Protein AF-A0A9R1W2Z9-F1 (afdb_monomer_lite)

Radius of gyration: 20.91 Å; chains: 1; bounding box: 56×41×69 Å

Structure (mmCIF, N/CA/C/O backbone):
data_AF-A0A9R1W2Z9-F1
#
_entry.id   AF-A0A9R1W2Z9-F1
#
loop_
_atom_site.group_PDB
_atom_site.id
_atom_site.type_symbol
_atom_site.label_atom_id
_atom_site.label_alt_id
_atom_site.label_comp_id
_atom_site.label_asym_id
_atom_site.label_entity_id
_atom_site.label_seq_id
_atom_site.pdbx_PDB_ins_code
_atom_site.Cartn_x
_atom_site.Cartn_y
_atom_site.Cartn_z
_atom_site.occupancy
_atom_site.B_iso_or_equiv
_atom_site.auth_seq_id
_atom_site.auth_comp_id
_atom_site.auth_asym_id
_atom_site.auth_atom_id
_atom_site.pdbx_PDB_model_num
ATOM 1 N N . MET A 1 1 ? -33.681 -26.931 48.985 1.00 37.91 1 MET A N 1
ATOM 2 C CA . MET A 1 1 ? -32.682 -27.027 47.897 1.00 37.91 1 MET A CA 1
ATOM 3 C C . MET A 1 1 ? -33.243 -26.245 46.719 1.00 37.91 1 MET A C 1
ATOM 5 O O . MET A 1 1 ? -34.398 -26.482 46.416 1.00 37.91 1 MET A O 1
ATOM 9 N N . ALA A 1 2 ? -32.581 -25.313 46.045 1.00 43.56 2 ALA A N 1
ATOM 10 C CA . ALA A 1 2 ? -31.316 -24.613 46.231 1.00 43.56 2 ALA A CA 1
ATOM 11 C C . ALA A 1 2 ? -31.407 -23.340 45.345 1.00 43.56 2 ALA A C 1
ATOM 13 O O . ALA A 1 2 ? -31.828 -23.442 44.201 1.00 43.56 2 ALA A O 1
ATOM 14 N N . MET A 1 3 ? -31.196 -22.171 45.949 1.00 44.72 3 MET A N 1
ATOM 15 C CA . MET A 1 3 ? -30.233 -21.121 45.580 1.00 44.72 3 MET A CA 1
ATOM 16 C C . MET A 1 3 ? -29.931 -20.769 44.094 1.00 44.72 3 MET A C 1
ATOM 18 O O . MET A 1 3 ? -29.511 -21.623 43.322 1.00 44.72 3 MET A O 1
ATOM 22 N N . GLU A 1 4 ? -30.009 -19.452 43.832 1.00 47.84 4 GLU A N 1
ATOM 23 C CA . GLU A 1 4 ? -29.005 -18.592 43.154 1.00 47.84 4 GLU A CA 1
ATOM 24 C C . GLU A 1 4 ? -29.056 -18.366 41.623 1.00 47.84 4 GLU A C 1
ATOM 26 O O . GLU A 1 4 ? -28.640 -19.179 40.807 1.00 47.84 4 GLU A O 1
ATOM 31 N N . ASP A 1 5 ? -29.614 -17.196 41.280 1.00 45.84 5 ASP A N 1
ATOM 32 C CA . ASP A 1 5 ? -28.962 -16.031 40.654 1.00 45.84 5 ASP A CA 1
ATOM 33 C C . ASP A 1 5 ? -27.858 -16.169 39.588 1.00 45.84 5 ASP A C 1
ATOM 35 O O . ASP A 1 5 ? -26.827 -16.799 39.779 1.00 45.84 5 ASP A O 1
ATOM 39 N N . ASN A 1 6 ? -28.036 -15.303 38.577 1.00 45.28 6 ASN A N 1
ATOM 40 C CA . ASN A 1 6 ? -27.016 -14.422 38.001 1.00 45.28 6 ASN A CA 1
ATOM 41 C C . ASN A 1 6 ? -25.869 -15.067 37.214 1.00 45.28 6 ASN A C 1
ATOM 43 O O . ASN A 1 6 ? -24.937 -15.576 37.808 1.00 45.28 6 ASN A O 1
ATOM 47 N N . GLU A 1 7 ? -25.819 -14.800 35.903 1.00 42.94 7 GLU A N 1
ATOM 48 C CA . GLU A 1 7 ? -24.806 -13.858 35.401 1.00 42.94 7 GLU A CA 1
ATOM 49 C C . GLU A 1 7 ? -24.950 -13.525 33.911 1.00 42.94 7 GLU A C 1
ATOM 51 O O . GLU A 1 7 ? -24.692 -14.303 32.994 1.00 42.94 7 GLU A O 1
ATOM 56 N N . SER A 1 8 ? -25.333 -12.266 33.703 1.00 65.38 8 SER A N 1
ATOM 57 C CA . SER A 1 8 ? -24.939 -11.445 32.567 1.00 65.38 8 SER A CA 1
ATOM 58 C C . SER A 1 8 ? -23.428 -11.533 32.351 1.00 65.38 8 SER A C 1
ATOM 60 O O . SER A 1 8 ? -22.656 -11.200 33.246 1.00 65.38 8 SER A O 1
ATOM 62 N N . CYS A 1 9 ? -22.991 -11.903 31.150 1.00 43.88 9 CYS A N 1
ATOM 63 C CA . CYS A 1 9 ? -21.600 -11.711 30.758 1.00 43.88 9 CYS A CA 1
ATOM 64 C C . CYS A 1 9 ? -21.521 -11.155 29.335 1.00 43.88 9 CYS A C 1
ATOM 66 O O . CYS A 1 9 ? -21.238 -11.849 28.356 1.00 43.88 9 CYS A O 1
ATOM 68 N N . GLY A 1 10 ? -21.765 -9.845 29.236 1.00 45.47 10 GLY A N 1
ATOM 69 C CA . GLY A 1 10 ? -21.278 -9.022 28.137 1.00 45.47 10 GLY A CA 1
ATOM 70 C C . GLY A 1 10 ? -19.756 -9.125 28.081 1.00 45.47 10 GLY A C 1
ATOM 71 O O . GLY A 1 10 ? -19.039 -8.451 28.819 1.00 45.47 10 GLY A O 1
ATOM 72 N N . SER A 1 11 ? -19.262 -10.009 27.220 1.00 51.50 11 SER A N 1
ATOM 73 C CA . SER A 1 11 ? -17.835 -10.237 27.038 1.00 51.50 11 SER A CA 1
ATOM 74 C C . SER A 1 11 ? -17.204 -9.005 26.392 1.00 51.50 11 SER A C 1
ATOM 76 O O . SER A 1 11 ? -17.193 -8.856 25.170 1.00 51.50 11 SER A O 1
ATOM 78 N N . ARG A 1 12 ? -16.632 -8.118 27.213 1.00 55.16 12 ARG A N 1
ATOM 79 C CA . ARG A 1 12 ? -15.548 -7.239 26.767 1.00 55.16 12 ARG A CA 1
ATOM 80 C C . ARG A 1 12 ? -14.413 -8.165 26.352 1.00 55.16 12 ARG A C 1
ATOM 82 O O . ARG A 1 12 ? -13.691 -8.676 27.202 1.00 55.16 12 ARG A O 1
ATOM 89 N N . ALA A 1 13 ? -14.300 -8.430 25.054 1.00 56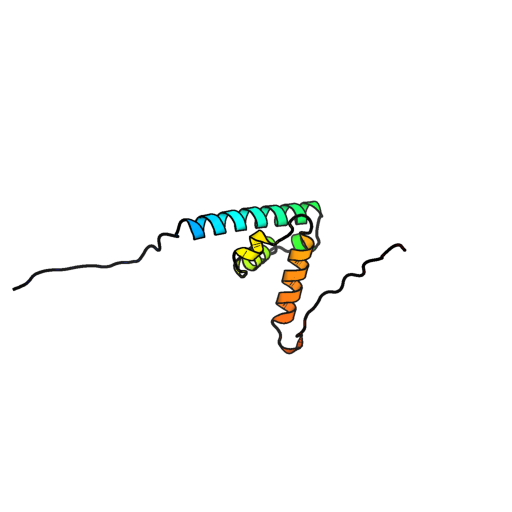.72 13 ALA A N 1
ATOM 90 C CA . ALA A 1 13 ? -13.179 -9.170 24.504 1.00 56.72 13 ALA A CA 1
ATOM 91 C C . ALA A 1 13 ? -11.893 -8.414 24.863 1.00 56.72 13 ALA A C 1
ATOM 93 O O . ALA A 1 13 ? -11.564 -7.397 24.256 1.00 56.72 13 ALA A O 1
ATOM 94 N N . VAL A 1 14 ? -11.190 -8.889 25.890 1.00 60.69 14 VAL A N 1
ATOM 95 C CA . VAL A 1 14 ? -9.833 -8.452 26.199 1.00 60.69 14 VAL A CA 1
ATOM 96 C C . VAL A 1 14 ? -8.976 -8.788 24.983 1.00 60.69 14 VAL A C 1
ATOM 98 O O . VAL A 1 14 ? -8.741 -9.955 24.663 1.00 60.69 14 VAL A O 1
ATOM 101 N N . GLU A 1 15 ? -8.581 -7.771 24.219 1.00 57.69 15 GLU A N 1
ATOM 102 C CA . GLU A 1 15 ? -7.698 -7.982 23.078 1.00 57.69 15 GLU A CA 1
ATOM 103 C C . GLU A 1 15 ? -6.402 -8.620 23.580 1.00 57.69 15 GLU A C 1
ATOM 105 O O . GLU A 1 15 ? -5.692 -8.061 24.415 1.00 57.69 15 GLU A O 1
ATOM 110 N N . SER A 1 16 ? -6.097 -9.826 23.099 1.00 76.00 16 SER A N 1
ATOM 111 C CA . SER A 1 16 ? -4.892 -10.536 23.517 1.00 76.00 16 SER A CA 1
ATOM 112 C C . SER A 1 16 ? -3.644 -9.689 23.205 1.00 76.00 16 SER A C 1
ATOM 114 O O . SER A 1 16 ? -3.601 -9.065 22.141 1.00 76.00 16 SER A O 1
ATOM 116 N N . PRO A 1 17 ? -2.578 -9.728 24.030 1.00 76.44 17 PRO A N 1
ATOM 117 C CA . PRO A 1 17 ? -1.368 -8.913 23.831 1.00 76.44 17 PRO A CA 1
ATOM 118 C C . PRO A 1 17 ? -0.720 -9.042 22.441 1.00 76.44 17 PRO A C 1
ATOM 120 O O . PRO A 1 17 ? -0.074 -8.125 21.941 1.00 76.44 17 PRO A O 1
ATOM 123 N N . LYS A 1 18 ? -0.905 -10.192 21.780 1.00 79.12 18 LYS A N 1
ATOM 124 C CA . LYS A 1 18 ? -0.441 -10.421 20.403 1.00 79.12 18 LYS A CA 1
ATOM 125 C C . LYS A 1 18 ? -1.223 -9.593 19.376 1.00 79.12 18 LYS A C 1
ATOM 127 O O . LYS A 1 18 ? -0.619 -9.052 18.456 1.00 79.12 18 LYS A O 1
ATOM 132 N N . LYS A 1 19 ? -2.544 -9.468 19.546 1.00 79.75 19 LYS A N 1
ATOM 133 C CA . LYS A 1 19 ? -3.418 -8.694 18.650 1.00 79.75 19 LYS A CA 1
ATOM 134 C C . LYS A 1 19 ? -3.150 -7.197 18.779 1.00 79.75 19 LYS A C 1
ATOM 136 O O . LYS A 1 19 ? -3.060 -6.511 17.767 1.00 79.75 19 LYS A O 1
ATOM 141 N N . SER A 1 20 ? -2.946 -6.703 20.000 1.00 83.50 20 SER A N 1
ATOM 142 C CA . SER A 1 20 ? -2.612 -5.292 20.225 1.00 83.50 20 SER A CA 1
ATOM 143 C C . SER A 1 20 ? -1.255 -4.917 19.621 1.00 83.50 20 SER A C 1
ATOM 145 O O . SER A 1 20 ? -1.145 -3.880 18.970 1.00 83.50 20 SER A O 1
ATOM 147 N N . ARG A 1 21 ? -0.237 -5.784 19.746 1.00 86.56 21 ARG A N 1
ATOM 148 C CA . ARG A 1 21 ? 1.068 -5.583 19.093 1.00 86.56 21 ARG A CA 1
ATOM 149 C C . ARG A 1 21 ? 0.954 -5.559 17.567 1.00 86.56 21 ARG A C 1
ATOM 151 O O . ARG A 1 21 ? 1.534 -4.683 16.940 1.00 86.56 21 ARG A O 1
ATOM 158 N N . GLN A 1 22 ? 0.182 -6.476 16.983 1.00 87.06 22 GLN A N 1
ATOM 159 C CA . GLN A 1 22 ? -0.052 -6.510 15.535 1.00 87.06 22 GLN A CA 1
ATOM 160 C C . GLN A 1 22 ? -0.768 -5.254 15.030 1.00 87.06 22 GLN A C 1
ATOM 162 O O . GLN A 1 22 ? -0.374 -4.703 14.008 1.00 87.06 22 GLN A O 1
ATOM 167 N N . ARG A 1 23 ? -1.791 -4.769 15.749 1.00 86.81 23 ARG A N 1
ATOM 168 C CA . ARG A 1 23 ? -2.475 -3.513 15.402 1.00 86.81 23 ARG A CA 1
ATOM 169 C C . ARG A 1 23 ? -1.527 -2.317 15.425 1.00 86.81 23 ARG A C 1
ATOM 171 O O . ARG A 1 23 ? -1.582 -1.508 14.509 1.00 86.81 23 ARG A O 1
ATOM 178 N N . ARG A 1 24 ? -0.665 -2.217 16.444 1.00 90.06 24 ARG A N 1
ATOM 179 C CA . ARG A 1 24 ? 0.337 -1.143 16.548 1.00 90.06 24 ARG A CA 1
ATOM 180 C C . ARG A 1 24 ? 1.301 -1.153 15.372 1.00 90.06 24 ARG A C 1
ATOM 182 O O . ARG A 1 24 ? 1.422 -0.149 14.692 1.00 90.06 24 ARG A O 1
ATOM 189 N N . GLN A 1 25 ? 1.881 -2.311 15.077 1.00 91.06 25 GLN A N 1
ATOM 190 C CA . GLN A 1 25 ? 2.798 -2.456 13.950 1.00 91.06 25 GLN A CA 1
ATOM 191 C C . GLN A 1 25 ? 2.138 -2.099 12.615 1.00 91.06 25 GLN A C 1
ATOM 193 O O . GLN A 1 25 ? 2.719 -1.428 11.773 1.00 91.06 25 GLN A O 1
ATOM 198 N N . LYS A 1 26 ? 0.890 -2.523 12.424 1.00 92.12 26 LYS A N 1
ATOM 199 C CA . LYS A 1 26 ? 0.119 -2.193 11.229 1.00 92.12 26 LYS A CA 1
ATOM 200 C C . LYS A 1 26 ? -0.144 -0.692 11.101 1.00 92.12 26 LYS A C 1
ATOM 202 O O . LYS A 1 26 ? -0.119 -0.176 9.992 1.00 92.12 26 LYS A O 1
ATOM 207 N N . LEU A 1 27 ? -0.392 -0.014 12.221 1.00 93.69 27 LEU A N 1
ATOM 208 C CA . LEU A 1 27 ? -0.553 1.435 12.268 1.00 93.69 27 LEU A CA 1
ATOM 209 C C . LEU A 1 27 ? 0.763 2.158 11.950 1.00 93.69 27 LEU A C 1
ATOM 211 O O . LEU A 1 27 ? 0.739 3.123 11.200 1.00 93.69 27 LEU A O 1
ATOM 215 N N . GLU A 1 28 ? 1.894 1.691 12.480 1.00 94.62 28 GLU A N 1
ATOM 216 C CA . GLU A 1 28 ? 3.225 2.243 12.178 1.00 94.62 28 GLU A CA 1
ATOM 217 C C . GLU A 1 28 ? 3.508 2.181 10.671 1.00 94.62 28 GLU A C 1
ATOM 219 O O . GLU A 1 28 ? 3.690 3.214 10.036 1.00 94.62 28 GLU A O 1
ATOM 224 N N . VAL A 1 29 ? 3.385 0.994 10.071 1.00 95.00 29 VAL A N 1
ATOM 225 C CA . VAL A 1 29 ? 3.634 0.792 8.633 1.00 95.00 29 VAL A CA 1
ATOM 226 C C . VAL A 1 29 ? 2.657 1.587 7.767 1.00 95.00 29 VAL A C 1
ATOM 228 O O . VAL A 1 29 ? 3.048 2.129 6.737 1.00 95.00 29 VAL A O 1
ATOM 231 N N . TYR A 1 30 ? 1.389 1.683 8.177 1.00 95.75 30 TYR A N 1
ATOM 232 C CA . TYR A 1 30 ? 0.411 2.537 7.506 1.00 95.75 30 TYR A CA 1
ATOM 233 C C . TYR A 1 30 ? 0.858 4.005 7.481 1.00 95.75 30 TYR A C 1
ATOM 235 O O . TYR A 1 30 ? 0.831 4.614 6.415 1.00 95.75 30 TYR A O 1
ATOM 243 N N . ASN A 1 31 ? 1.288 4.557 8.621 1.00 96.50 31 ASN A N 1
ATOM 244 C CA . ASN A 1 31 ? 1.736 5.949 8.694 1.00 96.50 31 ASN A CA 1
ATOM 245 C C . ASN A 1 31 ? 2.990 6.176 7.847 1.00 96.50 31 ASN A C 1
ATOM 247 O O . ASN A 1 31 ? 3.069 7.179 7.146 1.00 96.50 31 ASN A O 1
ATOM 251 N N . ASP A 1 32 ? 3.942 5.242 7.862 1.00 96.81 32 ASP A N 1
ATOM 252 C CA . ASP A 1 32 ? 5.165 5.385 7.072 1.00 96.81 32 ASP A CA 1
ATOM 253 C C . ASP A 1 32 ? 4.872 5.376 5.563 1.00 96.81 32 ASP A C 1
ATOM 255 O O . ASP A 1 32 ? 5.405 6.196 4.815 1.00 96.81 32 ASP A O 1
ATOM 259 N N . VAL A 1 33 ? 3.981 4.484 5.112 1.00 96.75 33 VAL A N 1
ATOM 260 C CA . VAL A 1 33 ? 3.513 4.442 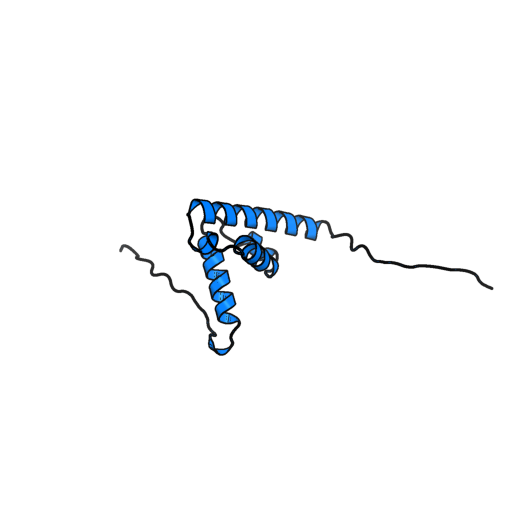3.718 1.00 96.75 33 VAL A CA 1
ATOM 261 C C . VAL A 1 33 ? 2.768 5.725 3.358 1.00 96.75 33 VAL A C 1
ATOM 263 O O . VAL A 1 33 ? 3.017 6.291 2.297 1.00 96.75 33 VAL A O 1
ATOM 266 N N . LEU A 1 34 ? 1.881 6.196 4.237 1.00 96.38 34 LEU A N 1
ATOM 267 C CA . LEU A 1 34 ? 1.099 7.408 4.019 1.00 96.38 34 LEU A CA 1
ATOM 268 C C . LEU A 1 34 ? 2.003 8.637 3.860 1.00 96.38 34 LEU A C 1
ATOM 270 O O . LEU A 1 34 ? 1.900 9.347 2.862 1.00 96.38 34 LEU A O 1
ATOM 274 N N . ASN A 1 35 ? 2.929 8.841 4.798 1.00 96.50 35 ASN A N 1
ATOM 275 C CA . ASN A 1 35 ? 3.885 9.946 4.761 1.00 96.50 35 ASN A CA 1
ATOM 276 C C . ASN A 1 35 ? 4.710 9.917 3.477 1.00 96.50 35 ASN A C 1
ATOM 278 O O . ASN A 1 35 ? 4.846 10.932 2.804 1.00 96.50 35 ASN A O 1
ATOM 282 N N . ARG A 1 36 ? 5.195 8.739 3.078 1.00 96.19 36 ARG A N 1
ATOM 283 C CA . ARG A 1 36 ? 6.005 8.618 1.867 1.00 96.19 36 ARG A CA 1
ATOM 284 C C . ARG A 1 36 ? 5.218 8.920 0.595 1.00 96.19 36 ARG A C 1
ATOM 286 O O . ARG A 1 36 ? 5.771 9.509 -0.327 1.00 96.19 36 ARG A O 1
ATOM 293 N N . LEU A 1 37 ? 3.941 8.545 0.531 1.00 95.94 37 LEU A N 1
ATOM 294 C CA . LEU A 1 37 ? 3.074 8.884 -0.604 1.00 95.94 37 LEU A CA 1
ATOM 295 C C . LEU A 1 37 ? 2.811 10.392 -0.690 1.00 95.94 37 LEU A C 1
ATOM 297 O O . LEU A 1 37 ? 2.780 10.929 -1.798 1.00 95.94 37 LEU A O 1
ATOM 301 N N . TYR A 1 38 ? 2.689 11.075 0.451 1.00 95.19 38 TYR A N 1
ATOM 302 C CA . TYR A 1 38 ? 2.636 12.537 0.496 1.00 95.19 38 TYR A CA 1
ATOM 303 C C . TYR A 1 38 ? 3.962 13.180 0.075 1.00 95.19 38 TYR A C 1
ATOM 305 O O . TYR A 1 38 ? 3.947 14.088 -0.751 1.00 95.19 38 TYR A O 1
ATOM 313 N N . ASP A 1 39 ? 5.101 12.677 0.557 1.00 95.56 39 ASP A N 1
ATOM 314 C CA . ASP A 1 39 ? 6.431 13.189 0.192 1.00 95.56 39 ASP A CA 1
ATOM 315 C C . ASP A 1 39 ? 6.720 13.049 -1.312 1.00 95.56 39 ASP A C 1
ATOM 317 O O . ASP A 1 39 ? 7.376 13.899 -1.912 1.00 95.56 39 ASP A O 1
ATOM 321 N N . MET A 1 40 ? 6.214 11.983 -1.940 1.00 93.12 40 MET A N 1
ATOM 322 C CA . MET A 1 40 ? 6.302 11.759 -3.389 1.00 93.12 40 MET A CA 1
ATOM 323 C C . MET A 1 40 ? 5.248 12.541 -4.187 1.00 93.12 40 MET A C 1
ATOM 325 O O . MET A 1 40 ? 5.267 12.497 -5.416 1.00 93.12 40 MET A O 1
ATOM 329 N N . ASN A 1 41 ? 4.334 13.241 -3.509 1.00 92.56 41 ASN A N 1
ATOM 330 C CA . ASN A 1 41 ? 3.207 13.958 -4.099 1.00 92.56 41 ASN A CA 1
ATOM 331 C C . ASN A 1 41 ? 2.387 13.070 -5.061 1.00 92.56 41 ASN A C 1
ATOM 333 O O . ASN A 1 41 ? 2.056 13.472 -6.179 1.00 92.56 41 ASN A O 1
ATOM 337 N N . HIS A 1 42 ? 2.126 11.829 -4.637 1.00 93.06 42 HIS A N 1
ATOM 338 C CA . HIS A 1 42 ? 1.464 10.810 -5.449 1.00 93.06 42 HIS A CA 1
ATOM 339 C C . HIS A 1 42 ? -0.001 11.180 -5.738 1.00 93.06 42 HIS A C 1
ATOM 341 O O . HIS A 1 42 ? -0.729 11.534 -4.821 1.00 93.06 42 HIS A O 1
ATOM 347 N N . GLU A 1 43 ? -0.463 11.004 -6.981 1.00 92.75 43 GLU A N 1
ATOM 348 C CA . GLU A 1 43 ? -1.806 11.412 -7.449 1.00 92.75 43 GLU A CA 1
ATOM 349 C C . GLU A 1 43 ? -2.965 10.949 -6.547 1.00 92.75 43 GLU A C 1
ATOM 351 O O . GLU A 1 43 ? -3.906 11.692 -6.284 1.00 92.75 43 GLU A O 1
ATOM 356 N N . ASP A 1 44 ? -2.892 9.723 -6.022 1.00 89.19 44 ASP A N 1
ATOM 357 C CA . ASP A 1 44 ? -3.970 9.181 -5.192 1.00 89.19 44 ASP A CA 1
ATOM 358 C C . ASP A 1 44 ? -4.148 9.912 -3.857 1.00 89.19 44 ASP A C 1
ATOM 360 O O . ASP A 1 44 ? -5.241 9.834 -3.296 1.00 89.19 44 ASP A O 1
ATOM 364 N N . THR A 1 45 ? -3.134 10.629 -3.354 1.00 92.94 45 THR A N 1
ATOM 365 C CA . THR A 1 45 ? -3.246 11.375 -2.089 1.00 92.94 45 THR A CA 1
ATOM 366 C C . THR A 1 45 ? -4.152 12.599 -2.205 1.00 92.94 45 THR A C 1
ATOM 368 O O . THR A 1 45 ? -4.630 13.098 -1.191 1.00 92.94 45 THR A O 1
ATOM 371 N N . GLU A 1 46 ? -4.455 13.053 -3.426 1.00 92.31 46 GLU A N 1
ATOM 372 C CA . GLU A 1 46 ? -5.388 14.156 -3.675 1.00 92.31 46 GLU A CA 1
ATOM 373 C C . GLU A 1 46 ? -6.858 13.739 -3.493 1.00 92.31 46 GLU A C 1
ATOM 375 O O . GLU A 1 46 ? -7.750 14.590 -3.432 1.00 92.31 46 GLU A O 1
ATOM 380 N N . GLN A 1 47 ? -7.144 12.433 -3.412 1.00 92.88 47 GLN A N 1
ATOM 381 C CA . GLN A 1 47 ? -8.511 11.949 -3.241 1.00 92.88 47 GLN A CA 1
ATOM 382 C C . GLN A 1 47 ? -8.987 12.163 -1.794 1.00 92.88 47 GLN A C 1
ATOM 384 O O . GLN A 1 47 ? -8.293 11.776 -0.854 1.00 92.88 47 GLN A O 1
ATOM 389 N N . PRO A 1 48 ? -10.208 12.688 -1.580 1.00 90.81 48 PRO A N 1
ATOM 390 C CA . PRO A 1 48 ? -10.694 13.049 -0.245 1.00 90.81 48 PRO A CA 1
ATOM 391 C C . PRO A 1 48 ? -10.816 11.856 0.716 1.00 90.81 48 PRO A C 1
ATOM 393 O O . PRO A 1 48 ? -10.628 12.023 1.915 1.00 90.81 48 PRO A O 1
ATOM 396 N N . ASP A 1 49 ? -11.073 10.653 0.193 1.00 94.00 49 ASP A N 1
ATOM 397 C CA . ASP A 1 49 ? -11.231 9.427 0.992 1.00 94.00 49 ASP A CA 1
ATOM 398 C C . ASP A 1 49 ? -9.963 8.553 0.989 1.00 94.00 49 ASP A C 1
ATOM 400 O O . ASP A 1 49 ? -10.006 7.364 1.326 1.00 94.00 49 ASP A O 1
ATOM 404 N N . PHE A 1 50 ? -8.830 9.090 0.530 1.00 93.94 50 PHE A N 1
ATOM 405 C CA . PHE A 1 50 ? -7.625 8.305 0.283 1.00 93.94 50 PHE A CA 1
ATOM 406 C C . PHE A 1 50 ? -7.108 7.598 1.539 1.00 93.94 50 PHE A C 1
ATOM 408 O O . PHE A 1 50 ? -6.903 6.380 1.520 1.00 93.94 50 PHE A O 1
ATOM 415 N N . GLU A 1 51 ? -6.930 8.352 2.625 1.00 95.56 51 GLU A N 1
ATOM 416 C CA . GLU A 1 51 ? -6.392 7.857 3.896 1.00 95.56 51 GLU A CA 1
ATOM 417 C C . GLU A 1 51 ? -7.254 6.726 4.460 1.00 95.56 51 GLU A C 1
ATOM 419 O O . GLU A 1 51 ? -6.756 5.641 4.773 1.00 95.56 51 GLU A O 1
ATOM 424 N N . ASP A 1 52 ? -8.571 6.936 4.485 1.00 95.38 52 ASP A N 1
ATOM 425 C CA . ASP A 1 52 ? -9.536 5.951 4.962 1.00 95.38 52 ASP A CA 1
ATOM 426 C C . ASP A 1 52 ? -9.510 4.684 4.109 1.00 95.38 52 ASP A C 1
ATOM 428 O O . ASP A 1 52 ? -9.455 3.565 4.631 1.00 95.38 52 ASP A O 1
ATOM 432 N N . GLN A 1 53 ? -9.492 4.823 2.782 1.00 95.06 53 GLN A N 1
ATOM 433 C CA . GLN A 1 53 ? -9.412 3.671 1.892 1.00 95.06 53 GLN A CA 1
ATOM 434 C C . GLN A 1 53 ? -8.084 2.917 2.028 1.00 95.06 53 GLN A C 1
ATOM 436 O O . GLN A 1 53 ? -8.061 1.687 1.909 1.00 95.06 53 GLN A O 1
ATOM 441 N N . LEU A 1 54 ? -6.975 3.623 2.253 1.00 95.62 54 LEU A N 1
ATOM 442 C CA . LEU A 1 54 ? -5.674 3.012 2.503 1.00 95.62 54 LEU A CA 1
ATOM 443 C C . LEU A 1 54 ? -5.695 2.261 3.840 1.00 95.62 54 LEU A C 1
ATOM 445 O O . LEU A 1 54 ? -5.291 1.098 3.907 1.00 95.62 54 LEU A O 1
ATOM 449 N N . TRP A 1 55 ? -6.262 2.856 4.886 1.00 95.25 55 TRP A N 1
ATOM 450 C CA . TRP A 1 55 ? -6.417 2.203 6.180 1.00 95.25 55 TRP A CA 1
ATOM 451 C C . TRP A 1 55 ? -7.326 0.969 6.108 1.00 95.25 55 TRP A C 1
ATOM 453 O O . TRP A 1 55 ? -7.013 -0.071 6.695 1.00 95.25 55 TRP A O 1
ATOM 463 N N . ILE A 1 56 ? -8.421 1.021 5.344 1.00 94.94 56 ILE A N 1
ATOM 464 C CA . ILE A 1 56 ? -9.289 -0.135 5.063 1.00 94.94 56 ILE A CA 1
ATOM 465 C C . ILE A 1 56 ? -8.531 -1.214 4.279 1.00 94.94 56 ILE A C 1
ATOM 467 O O . ILE A 1 56 ? -8.705 -2.405 4.554 1.00 94.94 56 ILE A O 1
ATOM 471 N N . HIS A 1 57 ? -7.665 -0.837 3.337 1.00 95.31 57 HIS A N 1
ATOM 472 C CA . HIS A 1 57 ? -6.836 -1.790 2.602 1.00 95.31 57 HIS A CA 1
ATOM 473 C C . HIS A 1 57 ? -5.897 -2.556 3.543 1.00 95.31 57 HIS A C 1
ATOM 475 O O . HIS A 1 57 ? -5.908 -3.789 3.543 1.00 95.31 57 HIS A O 1
ATOM 481 N N . PHE A 1 58 ? -5.178 -1.850 4.423 1.00 94.25 58 PHE A N 1
ATOM 482 C CA . PHE A 1 58 ? -4.396 -2.480 5.486 1.00 94.25 58 PHE A CA 1
ATOM 483 C C . PHE A 1 58 ? -5.314 -3.363 6.340 1.00 94.25 58 PHE A C 1
ATOM 485 O O . PHE A 1 58 ? -5.082 -4.569 6.423 1.00 94.25 58 PHE A O 1
ATOM 492 N N . ASN A 1 59 ? -6.375 -2.786 6.931 1.00 92.31 59 ASN A N 1
ATOM 493 C CA . ASN A 1 59 ? -7.644 -3.407 7.371 1.00 92.31 59 ASN A CA 1
ATOM 494 C C . ASN A 1 59 ? -7.843 -4.866 6.969 1.00 92.31 59 ASN A C 1
ATOM 496 O O . ASN A 1 59 ? -7.779 -5.791 7.784 1.00 92.31 59 ASN A O 1
ATOM 500 N N . ARG A 1 60 ? -8.072 -5.018 5.674 1.00 92.62 60 ARG A N 1
ATOM 501 C CA . ARG A 1 60 ? -8.540 -6.228 5.019 1.00 92.62 60 ARG A CA 1
ATOM 502 C C . ARG A 1 60 ? -7.490 -7.330 4.926 1.00 92.62 60 ARG A C 1
ATOM 504 O O . ARG A 1 60 ? -7.861 -8.494 4.794 1.00 92.62 60 ARG A O 1
ATOM 511 N N . LEU A 1 61 ? -6.204 -6.989 4.983 1.00 92.00 61 LEU A N 1
ATOM 512 C CA . LEU A 1 61 ? -5.115 -7.938 4.775 1.00 92.00 61 LEU A CA 1
ATOM 513 C C . LEU A 1 61 ? -4.634 -8.590 6.086 1.00 92.00 61 LEU A C 1
ATOM 515 O O . LEU A 1 61 ? -4.740 -7.993 7.1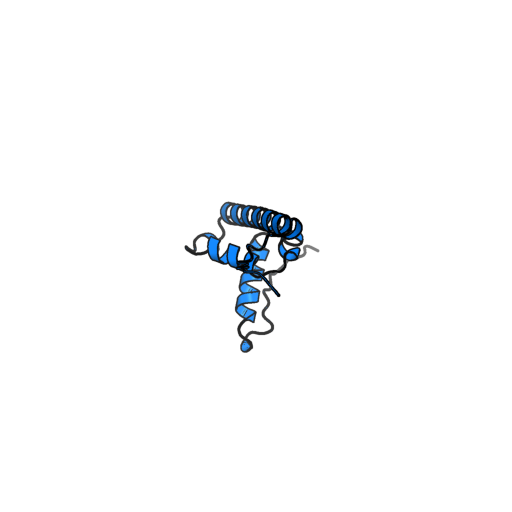67 1.00 92.00 61 LEU A O 1
ATOM 519 N N . PRO A 1 62 ? -4.085 -9.823 6.017 1.00 91.19 62 PRO A N 1
ATOM 520 C CA . PRO A 1 62 ? -3.523 -10.499 7.181 1.00 91.19 62 PRO A CA 1
ATOM 521 C C . PRO A 1 62 ? -2.410 -9.673 7.843 1.00 91.19 62 PRO A C 1
ATOM 523 O O . PRO A 1 62 ? -1.691 -8.960 7.144 1.00 91.19 62 PRO A O 1
ATOM 526 N N . PRO A 1 63 ? -2.161 -9.832 9.158 1.00 86.94 63 PRO A N 1
ATOM 527 C CA . PRO A 1 63 ? -1.105 -9.094 9.861 1.00 86.94 63 PRO A CA 1
ATOM 528 C C . PRO A 1 63 ? 0.286 -9.207 9.226 1.00 86.94 63 PRO A C 1
ATOM 530 O O . PRO A 1 63 ? 1.081 -8.282 9.339 1.00 86.94 63 PRO A O 1
ATOM 533 N N . ARG A 1 64 ? 0.569 -10.322 8.536 1.00 89.31 64 ARG A N 1
ATOM 534 C CA . ARG A 1 64 ? 1.826 -10.527 7.804 1.00 89.31 64 ARG A CA 1
ATOM 535 C C . ARG A 1 64 ? 2.062 -9.496 6.703 1.00 89.31 64 ARG A C 1
ATOM 537 O O . ARG A 1 64 ? 3.205 -9.151 6.474 1.00 89.31 64 ARG A O 1
ATOM 544 N N . TYR A 1 65 ? 1.011 -8.945 6.097 1.00 91.31 65 TYR A N 1
ATOM 545 C CA . TYR A 1 65 ? 1.166 -7.908 5.081 1.00 91.31 65 TYR A CA 1
ATOM 546 C C . TYR A 1 65 ? 1.960 -6.709 5.609 1.00 91.31 65 TYR A C 1
ATOM 548 O O . TYR A 1 65 ? 2.898 -6.270 4.965 1.00 91.31 65 TYR A O 1
ATOM 556 N N . ALA A 1 66 ? 1.676 -6.252 6.833 1.00 89.44 66 ALA A N 1
ATOM 557 C CA . ALA A 1 66 ? 2.441 -5.164 7.445 1.00 89.44 66 ALA A CA 1
ATOM 558 C C . ALA A 1 66 ? 3.908 -5.540 7.741 1.00 89.44 66 ALA A C 1
ATOM 560 O O . ALA A 1 66 ? 4.731 -4.655 7.912 1.00 89.44 66 ALA A O 1
ATOM 561 N N . LEU A 1 67 ? 4.251 -6.830 7.814 1.00 88.25 67 LEU A N 1
ATOM 562 C CA . LEU A 1 67 ? 5.641 -7.282 7.951 1.00 88.25 67 LEU A CA 1
ATOM 563 C C . LEU A 1 67 ? 6.377 -7.311 6.611 1.00 88.25 67 LEU A C 1
ATOM 565 O O . LEU A 1 67 ? 7.580 -7.079 6.577 1.00 88.25 67 LEU A O 1
ATOM 569 N N . ASP A 1 68 ? 5.653 -7.642 5.543 1.00 90.31 68 ASP A N 1
ATOM 570 C CA . ASP A 1 68 ? 6.217 -7.936 4.227 1.00 90.31 68 ASP A CA 1
ATOM 571 C C . ASP A 1 68 ? 6.185 -6.709 3.283 1.00 90.31 68 ASP A C 1
ATOM 573 O O . ASP A 1 68 ? 6.835 -6.717 2.238 1.00 90.31 68 ASP A O 1
ATOM 577 N N . VAL A 1 69 ? 5.440 -5.649 3.629 1.00 92.38 69 VAL A N 1
ATOM 578 C CA . VAL A 1 69 ? 5.381 -4.394 2.857 1.00 92.38 69 VAL A CA 1
ATOM 579 C C . VAL A 1 69 ? 6.732 -3.684 2.877 1.00 92.38 69 VAL A C 1
ATOM 581 O O . VAL A 1 69 ? 7.267 -3.353 3.934 1.00 92.38 69 VAL A O 1
ATOM 584 N N . ASN A 1 70 ? 7.242 -3.369 1.686 1.00 91.94 70 ASN A N 1
ATOM 585 C CA . ASN A 1 70 ? 8.373 -2.467 1.536 1.00 91.94 70 ASN A CA 1
ATOM 586 C C . ASN A 1 70 ? 7.886 -1.012 1.520 1.00 91.94 70 ASN A C 1
ATOM 588 O O . ASN A 1 70 ? 7.409 -0.518 0.499 1.00 91.94 70 ASN A O 1
ATOM 592 N N . VAL A 1 71 ? 8.052 -0.323 2.647 1.00 91.50 71 VAL A N 1
ATOM 593 C CA . VAL A 1 71 ? 7.688 1.091 2.807 1.00 91.50 71 VAL A CA 1
ATOM 594 C C . VAL A 1 71 ? 8.428 1.989 1.813 1.00 91.50 71 VAL A C 1
ATOM 596 O O . VAL A 1 71 ? 7.848 2.952 1.323 1.00 91.50 71 VAL A O 1
ATOM 599 N N . GLU A 1 72 ? 9.678 1.675 1.452 1.00 90.81 72 GLU A N 1
ATOM 600 C CA . GLU A 1 72 ? 10.449 2.497 0.509 1.00 90.81 72 GLU A CA 1
ATOM 601 C C . GLU A 1 72 ? 9.788 2.577 -0.869 1.00 90.81 72 GLU A C 1
ATOM 603 O O . GLU A 1 72 ? 9.923 3.594 -1.554 1.00 90.81 72 GLU A O 1
ATOM 608 N N . ARG A 1 73 ? 9.043 1.526 -1.233 1.00 89.69 73 ARG A N 1
ATOM 609 C CA . ARG A 1 73 ? 8.245 1.409 -2.454 1.00 89.69 73 ARG A CA 1
ATOM 610 C C . ARG A 1 73 ? 6.752 1.515 -2.146 1.00 89.69 73 ARG A C 1
ATOM 612 O O . ARG A 1 73 ? 5.964 0.661 -2.541 1.00 89.69 73 ARG A O 1
ATOM 619 N N . ALA A 1 74 ? 6.354 2.583 -1.459 1.00 93.31 74 ALA A N 1
ATOM 620 C CA . ALA A 1 74 ? 4.961 2.826 -1.083 1.00 93.31 74 ALA A CA 1
ATOM 621 C C . ALA A 1 74 ? 3.974 2.802 -2.276 1.00 93.31 74 ALA A C 1
ATOM 623 O O . ALA A 1 74 ? 2.834 2.371 -2.119 1.00 93.31 74 ALA A O 1
ATOM 624 N N . GLU A 1 75 ? 4.414 3.166 -3.483 1.00 93.25 75 GLU A N 1
ATOM 625 C CA . GLU A 1 75 ? 3.634 3.034 -4.729 1.00 93.25 75 GLU A CA 1
ATOM 626 C C . GLU A 1 75 ? 3.176 1.592 -5.014 1.00 93.25 75 GLU A C 1
ATOM 628 O O . GLU A 1 75 ? 2.099 1.366 -5.571 1.00 93.25 75 GLU A O 1
ATOM 633 N N . ASP A 1 76 ? 3.959 0.588 -4.605 1.00 93.31 76 ASP A N 1
ATOM 634 C CA . ASP A 1 76 ? 3.596 -0.817 -4.795 1.00 93.31 76 ASP A CA 1
ATOM 635 C C . ASP A 1 76 ? 2.369 -1.187 -3.945 1.00 93.31 76 ASP A C 1
ATOM 637 O O . ASP A 1 76 ? 1.579 -2.041 -4.343 1.00 93.31 76 ASP A O 1
ATOM 641 N N . VAL A 1 77 ? 2.158 -0.521 -2.801 1.00 94.94 77 VAL A N 1
ATOM 642 C CA . VAL A 1 77 ? 0.954 -0.699 -1.969 1.00 94.94 77 VAL A CA 1
ATOM 643 C C . VAL A 1 77 ? -0.283 -0.203 -2.715 1.00 94.94 77 VAL A C 1
ATOM 645 O O . VAL A 1 77 ? -1.333 -0.849 -2.679 1.00 94.94 77 VAL A O 1
ATOM 648 N N . ILE A 1 78 ? -0.152 0.912 -3.433 1.00 94.94 78 ILE A N 1
ATOM 649 C CA . ILE A 1 78 ? -1.219 1.475 -4.262 1.00 94.94 78 ILE A CA 1
ATOM 650 C C . IL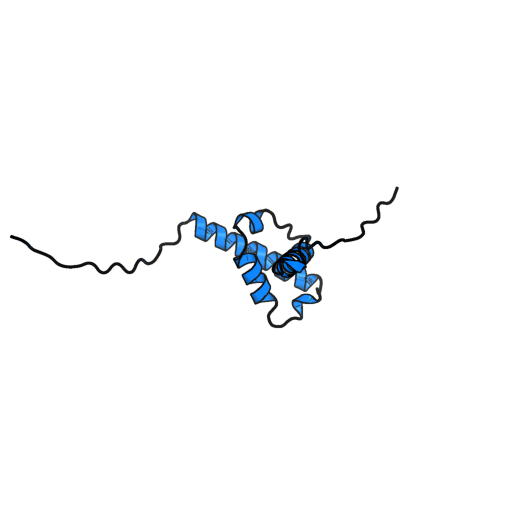E A 1 78 ? -1.523 0.568 -5.451 1.00 94.94 78 ILE A C 1
ATOM 652 O O . ILE A 1 78 ? -2.676 0.188 -5.660 1.00 94.94 78 ILE A O 1
ATOM 656 N N . THR A 1 79 ? -0.484 0.152 -6.170 1.00 94.62 79 THR A N 1
ATOM 657 C CA . THR A 1 79 ? -0.567 -0.817 -7.271 1.00 94.62 79 THR A CA 1
ATOM 658 C C . THR A 1 79 ? -1.279 -2.091 -6.811 1.00 94.62 79 THR A C 1
ATOM 660 O O . THR A 1 79 ? -2.262 -2.530 -7.406 1.00 94.62 79 THR A O 1
ATOM 663 N N . HIS A 1 80 ? -0.860 -2.655 -5.678 1.00 94.56 80 HIS A N 1
ATOM 664 C CA . HIS A 1 80 ? -1.470 -3.847 -5.099 1.00 94.56 80 HIS A CA 1
ATOM 665 C C . HIS A 1 80 ? -2.949 -3.635 -4.742 1.00 94.56 80 HIS A C 1
ATOM 667 O O . HIS A 1 80 ? -3.786 -4.483 -5.064 1.00 94.56 80 HIS A O 1
ATOM 673 N N . LYS A 1 81 ? -3.304 -2.495 -4.130 1.00 94.38 81 LYS A N 1
ATOM 674 C CA . LYS A 1 81 ? -4.701 -2.118 -3.854 1.00 94.38 81 LYS A CA 1
ATOM 675 C C . LYS A 1 81 ? -5.527 -2.077 -5.145 1.00 94.38 81 LYS A C 1
ATOM 677 O O . LYS A 1 81 ? -6.592 -2.695 -5.179 1.00 94.38 81 LYS A O 1
ATOM 682 N N . ARG A 1 82 ? -5.036 -1.410 -6.195 1.00 93.88 82 ARG A N 1
ATOM 683 C CA . ARG A 1 82 ? -5.708 -1.284 -7.502 1.00 93.88 82 ARG A CA 1
ATOM 684 C C . ARG A 1 82 ? -5.883 -2.649 -8.179 1.00 93.88 82 ARG A C 1
ATOM 686 O O . ARG A 1 82 ? -6.993 -2.992 -8.579 1.00 93.88 82 ARG A O 1
ATOM 693 N N . VAL A 1 83 ? -4.837 -3.477 -8.222 1.00 94.81 83 VAL A N 1
ATOM 694 C CA . VAL A 1 83 ? -4.890 -4.836 -8.793 1.00 94.81 83 VAL A CA 1
ATOM 695 C C . VAL A 1 83 ? -5.909 -5.712 -8.059 1.00 94.81 83 VAL A C 1
ATOM 697 O O . VAL A 1 83 ? -6.701 -6.404 -8.702 1.00 94.81 83 VAL A O 1
ATOM 700 N N . LEU A 1 84 ? -5.949 -5.660 -6.723 1.00 93.94 84 LEU A N 1
ATOM 701 C CA . LEU A 1 84 ? -6.945 -6.406 -5.951 1.00 93.94 84 LEU A CA 1
ATOM 702 C C . LEU A 1 84 ? -8.372 -5.927 -6.223 1.00 93.94 84 LEU A C 1
ATOM 704 O O . LEU A 1 84 ? -9.255 -6.771 -6.354 1.00 93.94 84 LEU A O 1
ATOM 708 N N . GLN A 1 85 ? -8.600 -4.616 -6.344 1.00 92.62 85 GLN A N 1
ATOM 709 C CA . GLN A 1 85 ? -9.907 -4.061 -6.713 1.00 92.62 85 GLN A CA 1
ATOM 710 C C . GLN A 1 85 ? -10.341 -4.527 -8.107 1.00 92.62 85 GLN A C 1
ATOM 712 O O . GLN A 1 85 ? -11.471 -4.981 -8.281 1.00 92.62 85 GLN A O 1
ATOM 717 N N . MET A 1 86 ? -9.440 -4.501 -9.094 1.00 93.62 86 MET A N 1
ATOM 718 C CA . MET A 1 86 ? -9.722 -5.025 -10.435 1.00 93.62 86 MET A CA 1
ATOM 719 C C . MET A 1 86 ? -10.090 -6.509 -10.390 1.00 93.62 86 MET A C 1
ATOM 721 O O . MET A 1 86 ? -11.042 -6.926 -11.049 1.00 93.62 86 MET A O 1
ATOM 725 N N . ALA A 1 87 ? -9.379 -7.289 -9.573 1.00 94.25 87 ALA A N 1
ATOM 726 C CA . ALA A 1 87 ? -9.633 -8.709 -9.382 1.00 94.25 87 ALA A CA 1
ATOM 727 C C . ALA A 1 87 ? -10.938 -9.010 -8.625 1.00 94.25 87 ALA A C 1
ATOM 729 O O . ALA A 1 87 ? -11.344 -10.169 -8.584 1.00 94.25 87 ALA A O 1
ATOM 730 N N . GLU A 1 88 ? -11.635 -8.046 -8.020 1.00 92.38 88 GLU A N 1
ATOM 731 C CA . GLU A 1 88 ? -12.935 -8.331 -7.396 1.00 92.38 88 GLU A CA 1
ATOM 732 C C . GLU A 1 88 ? -13.963 -8.780 -8.433 1.00 92.38 88 GLU A C 1
ATOM 734 O O . GLU A 1 88 ? -14.710 -9.727 -8.175 1.00 92.38 88 GLU A O 1
ATOM 739 N N . ASN A 1 89 ? -13.922 -8.193 -9.631 1.00 93.44 89 ASN A N 1
ATOM 740 C CA . ASN A 1 89 ? -14.745 -8.613 -10.756 1.00 93.44 89 ASN A CA 1
ATOM 741 C C . ASN A 1 89 ? -14.218 -9.938 -11.351 1.00 93.44 89 ASN A C 1
ATOM 743 O O . ASN A 1 89 ? -13.089 -9.973 -11.847 1.00 93.44 89 ASN A O 1
ATOM 747 N N . PRO A 1 90 ? -15.021 -11.022 -11.379 1.00 92.50 90 PRO A N 1
ATOM 748 C CA . PRO A 1 90 ? -14.614 -12.295 -11.971 1.00 92.50 90 PRO A CA 1
ATOM 749 C C . PRO A 1 90 ? -14.187 -12.201 -13.440 1.00 92.50 90 PRO A C 1
ATOM 751 O O . PRO A 1 90 ? -13.317 -12.960 -13.855 1.00 92.50 90 PRO A O 1
ATOM 754 N N . ALA A 1 91 ? -14.759 -11.271 -14.212 1.00 94.31 91 ALA A N 1
ATOM 755 C CA . ALA A 1 91 ? -14.438 -11.099 -15.630 1.00 94.31 91 ALA A CA 1
ATOM 756 C C . ALA A 1 91 ? -13.035 -10.515 -15.871 1.00 94.31 91 ALA A C 1
ATOM 758 O O . ALA A 1 91 ? -12.463 -10.717 -16.936 1.00 94.31 91 ALA A O 1
ATOM 759 N N . ASN A 1 92 ? -12.473 -9.824 -14.875 1.00 89.75 92 ASN A N 1
ATOM 760 C CA . ASN A 1 92 ? -11.166 -9.172 -14.960 1.00 89.75 92 ASN A CA 1
ATOM 761 C C . ASN A 1 92 ? -10.026 -10.067 -14.455 1.00 89.75 92 ASN A C 1
ATOM 763 O O . ASN A 1 92 ? -8.893 -9.610 -14.333 1.00 89.75 92 ASN A O 1
ATOM 767 N N . ARG A 1 93 ? -10.308 -11.325 -14.096 1.00 89.88 93 ARG A N 1
ATOM 768 C CA . ARG A 1 93 ? -9.298 -12.246 -13.570 1.00 89.88 93 ARG A CA 1
ATOM 769 C C . ARG A 1 93 ? -8.609 -12.994 -14.722 1.00 89.88 93 ARG A C 1
ATOM 771 O O . ARG A 1 93 ? -9.311 -13.573 -15.548 1.00 89.88 93 ARG A O 1
ATOM 778 N N . PRO A 1 94 ? -7.266 -13.075 -14.740 1.00 91.38 94 PRO A N 1
ATOM 779 C CA . PRO A 1 94 ? -6.337 -12.499 -13.766 1.00 91.38 94 PRO A CA 1
ATOM 780 C C . PRO A 1 94 ? -6.135 -10.989 -13.975 1.00 91.38 94 PRO A C 1
ATOM 782 O O . PRO A 1 94 ? -5.908 -10.547 -15.097 1.00 91.38 94 PRO A O 1
ATOM 785 N N . ALA A 1 95 ? -6.149 -10.222 -12.881 1.00 94.19 95 ALA A N 1
ATOM 786 C CA . ALA A 1 95 ? -5.749 -8.818 -12.902 1.00 94.19 95 ALA A CA 1
ATOM 787 C C . ALA A 1 95 ? -4.261 -8.718 -12.555 1.00 94.19 95 ALA A C 1
ATOM 789 O O . ALA A 1 95 ? -3.800 -9.362 -11.609 1.00 94.19 95 ALA A O 1
ATOM 790 N N . PHE A 1 96 ? -3.515 -7.926 -13.314 1.00 92.19 96 PHE A N 1
ATOM 791 C CA . PHE A 1 96 ? -2.099 -7.679 -13.084 1.00 92.19 96 PHE A CA 1
ATOM 792 C C . PHE A 1 96 ? -1.714 -6.302 -13.622 1.00 92.19 96 PHE A C 1
ATOM 794 O O . PHE A 1 96 ? -2.331 -5.795 -14.557 1.00 92.19 96 PHE A O 1
ATOM 801 N N . GLU A 1 97 ? -0.677 -5.720 -13.030 1.00 90.88 97 GLU A N 1
ATOM 802 C CA . GLU A 1 97 ? -0.073 -4.469 -13.477 1.00 90.88 97 GLU A CA 1
ATOM 803 C C . GLU A 1 97 ? 1.353 -4.750 -13.958 1.00 90.88 97 GLU A C 1
ATOM 805 O O . GLU A 1 97 ? 2.101 -5.485 -13.308 1.00 90.88 97 GLU A O 1
ATOM 810 N N . VAL A 1 98 ? 1.722 -4.202 -15.119 1.00 89.06 98 VAL A N 1
ATOM 811 C CA . VAL A 1 98 ? 3.045 -4.394 -15.726 1.00 89.06 98 VAL A CA 1
ATOM 812 C C . VAL A 1 98 ? 3.771 -3.060 -15.762 1.00 89.06 98 VAL A C 1
ATOM 814 O O . VAL A 1 98 ? 3.296 -2.105 -16.370 1.00 89.06 98 VAL A O 1
ATOM 817 N N . ARG A 1 99 ? 4.962 -3.021 -15.163 1.00 84.69 99 ARG A N 1
ATOM 818 C CA . ARG A 1 99 ? 5.900 -1.901 -15.270 1.00 84.69 99 ARG A CA 1
ATOM 819 C C . ARG A 1 99 ? 7.071 -2.310 -16.150 1.00 84.69 99 ARG A C 1
ATOM 821 O O . ARG A 1 99 ? 7.690 -3.346 -15.916 1.00 84.69 99 ARG A O 1
ATOM 828 N N . LEU A 1 100 ? 7.378 -1.495 -17.153 1.00 86.38 100 LEU A N 1
ATOM 829 C CA . LEU A 1 100 ? 8.552 -1.707 -17.994 1.00 86.38 100 LEU A CA 1
ATOM 830 C C . LEU A 1 100 ? 9.814 -1.397 -17.180 1.00 86.38 100 LEU A C 1
ATOM 832 O O . LEU A 1 100 ? 9.911 -0.338 -16.563 1.00 86.38 100 LEU A O 1
ATOM 836 N N . VAL A 1 101 ? 10.771 -2.324 -17.175 1.00 84.19 101 VAL A N 1
ATOM 837 C CA . VAL A 1 101 ? 12.077 -2.154 -16.526 1.00 84.19 101 VAL A CA 1
ATOM 838 C C . VAL A 1 101 ? 13.144 -2.251 -17.608 1.00 84.19 101 VAL A C 1
ATOM 840 O O . VAL A 1 101 ? 13.267 -3.285 -18.263 1.00 84.19 101 VAL A O 1
ATOM 843 N N . GLN A 1 102 ? 13.891 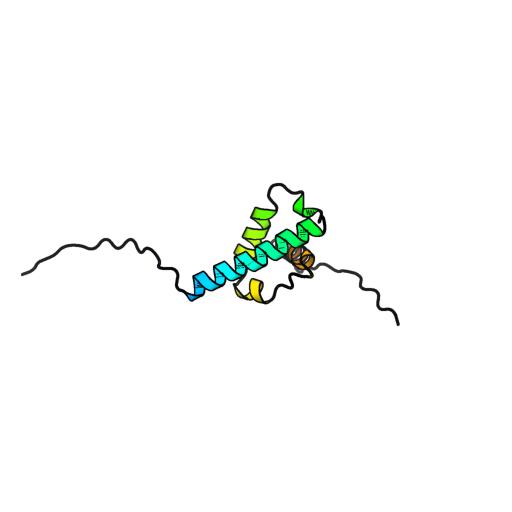-1.167 -17.820 1.00 84.94 102 GLN A N 1
ATOM 844 C CA . GLN A 1 102 ? 15.027 -1.164 -18.735 1.00 84.94 102 GLN A CA 1
ATOM 845 C C . GLN A 1 102 ? 16.232 -1.798 -18.037 1.00 84.94 102 GLN A C 1
ATOM 847 O O . GLN A 1 102 ? 16.597 -1.395 -16.935 1.00 84.94 102 GLN A O 1
ATOM 852 N N . VAL A 1 103 ? 16.833 -2.797 -18.678 1.00 86.81 103 VAL A N 1
ATOM 853 C CA . VAL A 1 103 ? 18.093 -3.399 -18.235 1.00 86.81 103 VAL A CA 1
ATOM 854 C C . VAL A 1 103 ? 19.171 -2.887 -19.179 1.00 86.81 103 VAL A C 1
ATOM 856 O O . VAL A 1 103 ? 19.125 -3.180 -20.373 1.00 86.81 103 VAL A O 1
ATOM 859 N N . GLU A 1 104 ? 20.091 -2.073 -18.667 1.00 77.69 104 GLU A N 1
ATOM 860 C CA . GLU A 1 104 ? 21.306 -1.725 -19.404 1.00 77.69 104 GLU A CA 1
ATOM 861 C C . GLU A 1 104 ? 22.195 -2.976 -19.456 1.00 77.69 104 GLU A C 1
ATOM 863 O O . GLU A 1 104 ? 22.515 -3.553 -18.414 1.00 77.69 104 GLU A O 1
ATOM 868 N N . ILE A 1 105 ? 22.505 -3.436 -20.672 1.00 69.81 105 ILE A N 1
ATOM 869 C CA . ILE A 1 105 ? 23.420 -4.553 -20.956 1.00 69.81 105 ILE A CA 1
ATOM 870 C C . ILE A 1 105 ? 24.741 -3.968 -21.442 1.00 69.81 105 ILE A C 1
ATOM 872 O O . ILE A 1 105 ? 24.678 -3.068 -22.311 1.00 69.81 105 ILE A O 1
#

pLDDT: mean 85.31, std 15.56, range [37.91, 96.81]

Organism: Lactuca sativa (NCBI:txid4236)

Secondary structure (DSSP, 8-state):
----------------HHHHHHHHHHHHHHHHHHHHHHHTT-GGGGSTTHHHHHHHHHHHS-TTHHHH--GGGHHHHHHHHHHHHHTTSGGGPSP----------

Foldseek 3Di:
DDDDDDDDDPDPPPQPPVNVVLVVLLVVLLVLLLVVCVVVVPPLNPDPCSSVLLSVLSVVDDSCCSVPDDSVPSVVSVQVSVQVVLVVDVVSPPGDDDDDDDDDD

Sequence (105 aa):
MAMEDNESCGSRAVESPKKSRQRRQKLEVYNDVLNRLYDMNHEDTEQPDFEDQLWIHFNRLPPRYALD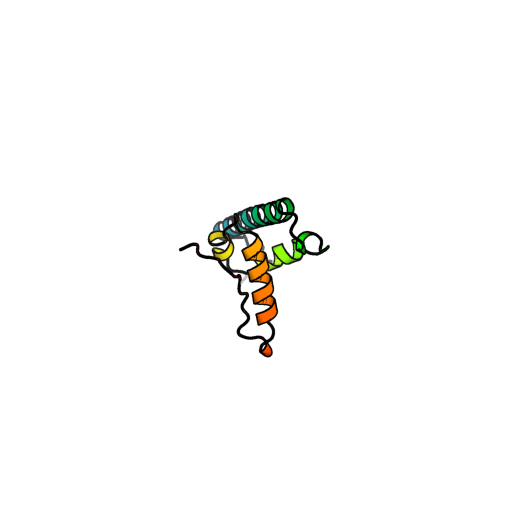VNVERAEDVITHKRVLQMAENPANRPAFEVRLVQVEI